Protein AF-A0A7K3XQ98-F1 (afdb_monomer_lite)

Secondary structure (DSSP, 8-state):
---EEEEEEESS--HHHHHHHHHTTGGGSSEEEEEESS---HHHHHHHHHH-TTEEEEE-SS---HHHHHHHHHHHHHHTT-SEEEEE-

Foldseek 3Di:
DAAEEEEEEDEPDPLVVVVVVCVVPVVVHQAYEYEDQADDDPVSVVVVCVVDVRYDYHYDNHRPDPVVVVVVVVVVCVVVPGPYYHYDD

Radius of gyration: 12.25 Å; chains: 1; bounding box: 29×24×31 Å

pLDDT: mean 96.33, std 2.71, range [78.44, 98.62]

Sequence (89 aa):
MSKIAGVVVAYYPDFQKLLFNIGTFVDEIEQLFIVFNSPVSNENANDLSSRHSNIQIVIYDVNIGIAAALNQTAQKAFDLGYDWLLTMD

Structure (mmCIF, N/CA/C/O backbone):
data_AF-A0A7K3XQ98-F1
#
_entry.id   AF-A0A7K3XQ98-F1
#
loop_
_atom_site.group_PDB
_atom_site.id
_atom_site.type_symbol
_atom_site.label_atom_id
_atom_site.label_alt_id
_atom_site.label_comp_id
_atom_site.label_asym_id
_atom_site.label_entity_id
_atom_site.label_seq_id
_atom_site.pdbx_PDB_ins_code
_atom_site.Cartn_x
_atom_site.Cartn_y
_atom_site.Cartn_z
_atom_site.occupancy
_atom_site.B_iso_or_equiv
_atom_site.auth_seq_id
_atom_site.auth_comp_id
_atom_site.auth_asym_id
_atom_site.auth_atom_id
_atom_site.pdbx_PDB_model_num
ATOM 1 N N . MET A 1 1 ? -14.963 2.997 18.513 1.00 78.44 1 MET A N 1
ATOM 2 C CA . MET A 1 1 ? -14.591 3.722 17.282 1.00 78.44 1 MET A CA 1
ATOM 3 C C . MET A 1 1 ? -14.410 2.683 16.199 1.00 78.44 1 MET A C 1
ATOM 5 O O . MET A 1 1 ? -13.892 1.622 16.529 1.00 78.44 1 MET A O 1
ATOM 9 N N . SER A 1 2 ? -14.906 2.946 14.992 1.00 90.56 2 SER A N 1
ATOM 10 C CA . SER A 1 2 ? -14.732 2.039 13.853 1.00 90.56 2 SER A CA 1
ATOM 11 C C . SER A 1 2 ? -13.281 2.088 13.376 1.00 90.56 2 SER A C 1
ATOM 13 O O . SER A 1 2 ? -12.752 3.188 13.253 1.00 90.56 2 SER A O 1
ATOM 15 N N . LYS A 1 3 ? -12.666 0.936 13.109 1.00 96.94 3 LYS A N 1
ATOM 16 C CA . LYS A 1 3 ? -1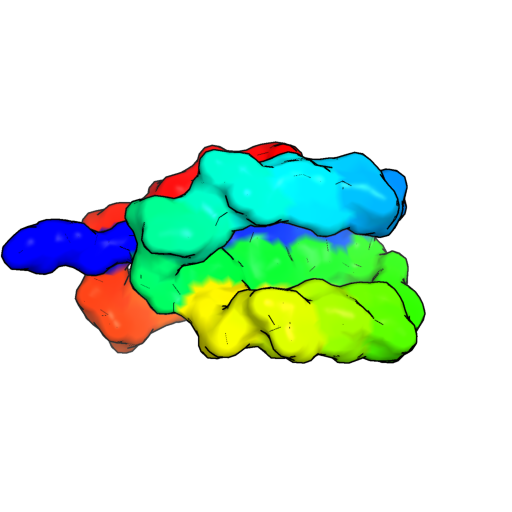1.311 0.810 12.560 1.00 96.94 3 LYS A CA 1
ATOM 17 C C . LYS A 1 3 ? -11.359 0.796 11.037 1.00 96.94 3 LYS A C 1
ATOM 19 O O . LYS A 1 3 ? -12.101 0.002 10.451 1.00 96.94 3 LYS A O 1
ATOM 24 N N . ILE A 1 4 ? -10.548 1.625 10.400 1.00 98.25 4 ILE A N 1
ATOM 25 C CA . ILE A 1 4 ? -10.518 1.824 8.955 1.00 98.25 4 ILE A CA 1
ATOM 26 C C . ILE A 1 4 ? -9.176 1.330 8.408 1.00 98.25 4 ILE A C 1
ATOM 28 O O . ILE A 1 4 ? -8.107 1.820 8.763 1.00 98.25 4 ILE A O 1
ATOM 32 N N . ALA A 1 5 ? -9.238 0.367 7.493 1.00 98.50 5 ALA A N 1
ATOM 33 C CA . ALA A 1 5 ? -8.117 0.048 6.622 1.00 98.50 5 ALA A CA 1
ATOM 34 C C . ALA A 1 5 ? -8.264 0.791 5.288 1.00 98.50 5 ALA A C 1
ATOM 36 O O . ALA A 1 5 ? -9.375 1.006 4.812 1.00 98.50 5 ALA A O 1
ATOM 37 N N . GLY A 1 6 ? -7.152 1.140 4.653 1.00 98.44 6 GLY A N 1
ATOM 38 C CA . GLY A 1 6 ? -7.088 1.681 3.302 1.00 98.44 6 GLY A CA 1
ATOM 39 C C . GLY A 1 6 ? -6.433 0.702 2.335 1.00 98.44 6 GLY A C 1
ATOM 40 O O . GLY A 1 6 ? -5.577 -0.089 2.729 1.00 98.44 6 GLY A O 1
ATOM 41 N N . VAL A 1 7 ? -6.786 0.771 1.055 1.00 98.62 7 VAL A N 1
ATOM 42 C CA . VAL A 1 7 ? -6.087 0.067 -0.023 1.00 98.62 7 VAL A CA 1
ATOM 43 C C . VAL A 1 7 ? -5.855 0.986 -1.215 1.00 98.62 7 VAL A C 1
ATOM 45 O O . VAL A 1 7 ? -6.782 1.642 -1.686 1.00 98.62 7 VAL A O 1
ATOM 48 N N . VAL A 1 8 ? -4.621 0.977 -1.720 1.00 98.38 8 VAL A N 1
ATOM 49 C CA . VAL A 1 8 ? -4.235 1.562 -3.010 1.00 98.38 8 VAL A CA 1
ATOM 50 C C . VAL A 1 8 ? -3.691 0.445 -3.889 1.00 98.38 8 VAL A C 1
ATOM 52 O O . VAL A 1 8 ? -2.749 -0.252 -3.502 1.00 98.38 8 VAL A O 1
ATOM 55 N N . VAL A 1 9 ? -4.283 0.254 -5.069 1.00 98.19 9 VAL A N 1
ATOM 56 C CA . VAL A 1 9 ? -3.801 -0.717 -6.062 1.00 98.19 9 VAL A CA 1
ATOM 57 C C . VAL A 1 9 ? -3.036 0.033 -7.145 1.00 98.19 9 VAL A C 1
ATOM 59 O O . VAL A 1 9 ? -3.627 0.658 -8.019 1.00 98.19 9 VAL A O 1
ATOM 62 N N . ALA A 1 10 ? -1.710 -0.047 -7.100 1.00 97.50 10 ALA A N 1
ATOM 63 C CA . ALA A 1 10 ? -0.829 0.678 -7.998 1.00 97.50 10 ALA A CA 1
ATOM 64 C C . ALA A 1 10 ? -0.427 -0.179 -9.209 1.00 97.50 10 ALA A C 1
ATOM 66 O O . ALA A 1 10 ? 0.028 -1.312 -9.056 1.00 97.50 10 ALA A O 1
ATOM 67 N N . TYR A 1 11 ? -0.545 0.371 -10.419 1.00 97.44 11 TYR A N 1
ATOM 68 C CA . TYR A 1 11 ? -0.117 -0.270 -11.667 1.00 97.44 11 TYR A CA 1
ATOM 69 C C . TYR A 1 11 ? 0.800 0.674 -12.445 1.00 97.44 11 TYR A C 1
ATOM 71 O O . TYR A 1 11 ? 0.332 1.691 -12.947 1.00 97.44 11 TYR A O 1
ATOM 79 N N . TYR A 1 12 ? 2.099 0.361 -12.507 1.00 96.44 12 TYR A N 1
ATOM 80 C CA . TYR A 1 12 ? 3.148 1.254 -13.026 1.00 96.44 12 TYR A CA 1
ATOM 81 C C . TYR A 1 12 ? 2.972 2.720 -12.574 1.00 96.44 12 TYR A C 1
ATOM 83 O O . TYR A 1 12 ? 2.863 3.617 -13.415 1.00 96.44 12 TYR A O 1
ATOM 91 N N . PRO A 1 13 ? 2.891 2.980 -11.254 1.00 95.62 13 PRO A N 1
ATOM 92 C CA . PRO A 1 13 ? 2.605 4.317 -10.754 1.00 95.62 13 PRO A CA 1
ATOM 93 C C . PRO A 1 13 ? 3.776 5.272 -11.007 1.00 95.62 13 PRO A C 1
ATOM 95 O O . PRO A 1 13 ? 4.943 4.876 -10.999 1.00 95.62 13 PRO A O 1
ATOM 98 N N . ASP A 1 14 ? 3.466 6.564 -11.107 1.00 96.56 14 ASP A N 1
ATOM 99 C CA . ASP A 1 14 ? 4.448 7.594 -10.778 1.00 96.56 14 ASP A CA 1
ATOM 100 C C . ASP A 1 14 ? 4.702 7.535 -9.267 1.00 96.56 14 ASP A C 1
ATOM 102 O O . ASP A 1 14 ? 3.806 7.797 -8.461 1.00 96.56 14 ASP A O 1
ATOM 106 N N . PHE A 1 15 ? 5.923 7.165 -8.886 1.00 95.06 15 PHE A N 1
ATOM 107 C CA . PHE A 1 15 ? 6.267 6.934 -7.489 1.00 95.06 15 PHE A CA 1
ATOM 108 C C . PHE A 1 15 ? 6.199 8.208 -6.634 1.00 95.06 15 PHE A C 1
ATOM 110 O O . PHE A 1 15 ? 5.741 8.152 -5.495 1.00 95.06 15 PHE A O 1
ATOM 117 N N . GLN A 1 16 ? 6.589 9.365 -7.176 1.00 95.44 16 GLN A N 1
ATOM 118 C CA . GLN A 1 16 ? 6.534 10.628 -6.432 1.00 95.44 16 GLN A CA 1
ATOM 119 C C . GLN A 1 16 ? 5.090 11.081 -6.232 1.00 95.44 16 GLN A C 1
ATOM 121 O O . GLN A 1 16 ? 4.720 11.531 -5.147 1.00 95.44 16 GLN A O 1
ATOM 126 N N . LYS A 1 17 ? 4.249 10.904 -7.256 1.00 97.00 17 LYS A N 1
ATOM 127 C CA . LYS A 1 17 ? 2.817 11.189 -7.143 1.00 97.00 17 LYS A CA 1
ATOM 128 C C . LYS A 1 17 ? 2.126 10.249 -6.152 1.00 97.00 17 LYS A C 1
ATOM 130 O O . LYS A 1 17 ? 1.328 10.713 -5.345 1.00 97.00 17 LYS A O 1
ATOM 135 N N . LEU A 1 18 ? 2.457 8.957 -6.184 1.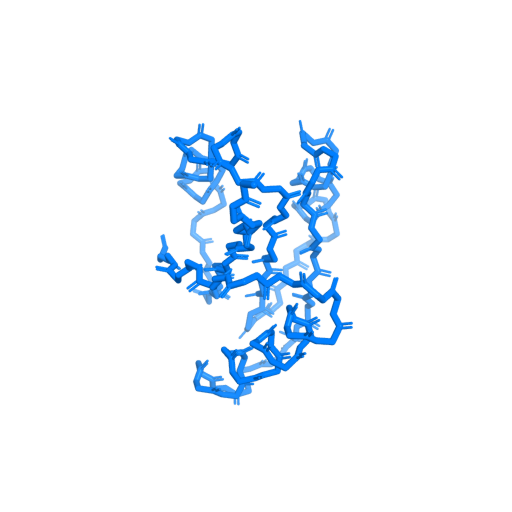00 96.69 18 LEU A N 1
ATOM 136 C CA . LEU A 1 18 ? 1.934 7.965 -5.244 1.00 96.69 18 LEU A CA 1
ATOM 137 C C . LEU A 1 18 ? 2.275 8.344 -3.797 1.00 96.69 18 LEU A C 1
ATOM 139 O O . LEU A 1 18 ? 1.387 8.378 -2.951 1.00 96.69 18 LEU A O 1
ATOM 143 N N . LEU A 1 19 ? 3.540 8.687 -3.530 1.00 95.75 19 LEU A N 1
ATOM 144 C CA . LEU A 1 19 ? 3.989 9.147 -2.214 1.00 95.75 19 LEU A CA 1
ATOM 145 C C . LEU A 1 19 ? 3.216 10.379 -1.737 1.00 95.75 19 LEU A C 1
ATOM 147 O O . LEU A 1 19 ? 2.738 10.402 -0.603 1.00 95.75 19 LEU A O 1
ATOM 151 N N . PHE A 1 20 ? 3.076 11.387 -2.602 1.00 96.31 20 PHE A N 1
ATOM 152 C CA . PHE A 1 20 ? 2.331 12.600 -2.280 1.00 96.31 20 PHE A CA 1
ATOM 153 C C . PHE A 1 20 ? 0.870 12.290 -1.938 1.00 96.31 20 PHE A C 1
ATOM 155 O O . PHE A 1 20 ? 0.390 12.724 -0.895 1.00 96.31 20 PHE A O 1
ATOM 162 N N . ASN A 1 21 ? 0.185 11.504 -2.775 1.00 97.06 21 ASN A N 1
ATOM 163 C CA . ASN A 1 21 ? -1.215 11.139 -2.568 1.00 97.06 21 ASN A CA 1
ATOM 164 C C . ASN A 1 21 ? -1.414 10.375 -1.254 1.00 97.06 21 ASN A C 1
ATOM 166 O O . ASN A 1 21 ? -2.299 10.727 -0.479 1.00 97.06 21 ASN A O 1
ATOM 170 N N . ILE A 1 22 ? -0.571 9.378 -0.967 1.00 97.44 22 ILE A N 1
ATOM 171 C CA . ILE A 1 22 ? -0.621 8.608 0.286 1.00 97.44 22 ILE A CA 1
ATOM 172 C C . ILE A 1 22 ? -0.496 9.527 1.503 1.00 97.44 22 ILE A C 1
ATOM 174 O O . ILE A 1 22 ? -1.292 9.426 2.436 1.00 97.44 22 ILE A O 1
ATOM 178 N N . GLY A 1 23 ? 0.442 10.476 1.462 1.00 96.38 23 GLY A N 1
ATOM 179 C CA . GLY A 1 23 ? 0.653 11.433 2.548 1.00 96.38 23 GLY A CA 1
ATOM 180 C C . GLY A 1 23 ? -0.555 12.325 2.861 1.00 96.38 23 GLY A C 1
ATOM 181 O O . GLY A 1 23 ? -0.590 12.927 3.927 1.00 96.38 23 GLY A O 1
ATOM 182 N N . THR A 1 24 ? -1.558 12.410 1.978 1.00 97.06 24 THR A N 1
ATOM 183 C CA . THR A 1 24 ? -2.774 13.208 2.230 1.00 97.06 24 THR A CA 1
ATOM 184 C C . THR A 1 24 ? -3.803 12.523 3.128 1.00 97.06 24 THR A C 1
ATOM 186 O O . THR A 1 24 ? -4.706 13.204 3.609 1.00 97.06 24 THR A O 1
ATOM 189 N N . PHE A 1 25 ? -3.703 11.204 3.343 1.00 97.25 25 PHE A N 1
ATOM 190 C CA . PHE A 1 25 ? -4.736 10.448 4.067 1.00 97.25 25 PHE A CA 1
ATOM 191 C C . PHE A 1 25 ? -4.213 9.323 4.967 1.00 97.25 25 PHE A C 1
ATOM 193 O O . PHE A 1 25 ? -4.973 8.804 5.779 1.00 97.25 25 PHE A O 1
ATOM 200 N N . VAL A 1 26 ? -2.951 8.906 4.832 1.00 97.56 26 VAL A N 1
ATOM 201 C CA . VAL A 1 26 ? -2.414 7.738 5.555 1.00 97.56 26 VAL A CA 1
ATOM 202 C C . VAL A 1 26 ? -2.468 7.877 7.078 1.00 97.56 26 VAL A C 1
ATOM 204 O O . VAL A 1 26 ? -2.609 6.869 7.765 1.00 97.56 26 VAL A O 1
ATOM 207 N N . ASP A 1 27 ? -2.418 9.103 7.602 1.00 96.25 27 ASP A N 1
ATOM 208 C CA . ASP A 1 27 ? -2.496 9.374 9.043 1.00 96.25 27 ASP A CA 1
ATOM 209 C C . ASP A 1 27 ? -3.945 9.354 9.583 1.00 96.25 27 ASP A C 1
ATOM 211 O O . ASP A 1 27 ? -4.151 9.328 10.795 1.00 96.25 27 ASP A O 1
ATOM 215 N N . GLU A 1 28 ? -4.952 9.312 8.702 1.00 96.38 28 GLU A N 1
ATOM 216 C CA . GLU A 1 28 ? -6.385 9.274 9.045 1.00 96.38 28 GLU A CA 1
ATOM 217 C C . GLU A 1 28 ? -6.947 7.836 9.114 1.00 96.38 28 GLU A C 1
ATOM 219 O O . GLU A 1 28 ? -8.143 7.640 9.337 1.00 96.38 28 GLU A O 1
ATOM 224 N N . ILE A 1 29 ? -6.101 6.819 8.897 1.00 97.19 29 ILE A N 1
ATOM 225 C CA . ILE A 1 29 ? -6.471 5.394 8.882 1.00 97.19 29 ILE A CA 1
ATOM 226 C C . ILE A 1 29 ? -5.481 4.545 9.689 1.00 97.19 29 ILE A C 1
ATOM 228 O O . ILE A 1 29 ? -4.290 4.840 9.777 1.00 97.19 29 ILE A O 1
ATOM 232 N N . GLU A 1 30 ? -5.943 3.436 10.262 1.00 97.88 30 GLU A N 1
ATOM 233 C CA . GLU A 1 30 ? -5.107 2.583 11.113 1.00 97.88 30 GLU A CA 1
ATOM 234 C C . GLU A 1 30 ? -4.133 1.693 10.332 1.00 97.88 30 GLU A C 1
ATOM 236 O O . GLU A 1 30 ? -3.110 1.285 10.880 1.00 97.88 30 GLU A O 1
ATOM 241 N N . GLN A 1 31 ? -4.434 1.380 9.068 1.00 97.81 31 GLN A N 1
ATOM 242 C CA . GLN A 1 31 ? -3.582 0.563 8.201 1.00 97.81 31 GLN A CA 1
ATOM 243 C C . GLN A 1 31 ? -3.822 0.900 6.736 1.00 97.81 31 GLN A C 1
ATOM 245 O O . GLN A 1 31 ? -4.950 0.832 6.264 1.00 97.81 31 GLN A O 1
ATOM 250 N N . LEU A 1 32 ? -2.756 1.144 5.983 1.00 98.44 32 LEU A N 1
ATOM 251 C CA . LEU A 1 32 ? -2.784 1.224 4.529 1.00 98.44 32 LEU A CA 1
ATOM 252 C C . LEU A 1 32 ? -2.145 -0.025 3.918 1.00 98.44 32 LEU A C 1
ATOM 254 O O . LEU A 1 32 ? -1.015 -0.381 4.247 1.00 98.44 32 LEU A O 1
ATOM 258 N N . PHE A 1 33 ? -2.849 -0.673 2.997 1.00 98.31 33 PHE A N 1
ATOM 259 C CA . PHE A 1 33 ? -2.306 -1.692 2.108 1.00 98.31 33 PHE A CA 1
ATOM 260 C C . PHE A 1 33 ? -1.955 -1.062 0.760 1.00 98.31 33 PHE A C 1
ATOM 262 O O . PHE A 1 33 ? -2.824 -0.525 0.075 1.00 98.31 33 PHE A O 1
ATOM 269 N N . ILE A 1 34 ? -0.698 -1.170 0.341 1.00 98.00 34 ILE A N 1
ATOM 270 C CA . ILE A 1 34 ? -0.266 -0.761 -0.998 1.00 98.00 34 ILE A CA 1
ATOM 271 C C . ILE A 1 34 ? -0.012 -2.024 -1.802 1.00 98.00 34 ILE A C 1
ATOM 273 O O . ILE A 1 34 ? 0.915 -2.780 -1.509 1.00 98.00 34 ILE A O 1
ATOM 277 N N . VAL A 1 35 ? -0.854 -2.260 -2.803 1.00 98.12 35 VAL A N 1
ATOM 278 C CA . VAL A 1 35 ? -0.768 -3.428 -3.674 1.00 98.12 35 VAL A CA 1
ATOM 279 C C . VAL A 1 35 ? -0.162 -3.005 -5.003 1.00 98.12 35 VAL A C 1
ATOM 281 O O . VAL A 1 35 ? -0.841 -2.419 -5.842 1.00 98.12 35 VAL A O 1
ATOM 284 N N . PHE A 1 36 ? 1.110 -3.320 -5.217 1.00 97.75 36 PHE A N 1
ATOM 285 C CA . PHE A 1 36 ? 1.730 -3.182 -6.528 1.00 97.75 36 PHE A CA 1
ATOM 286 C C . PHE A 1 36 ? 1.257 -4.327 -7.423 1.00 97.75 36 PHE A C 1
ATOM 288 O O . PHE A 1 36 ? 1.611 -5.478 -7.205 1.00 97.75 36 PHE A O 1
ATOM 295 N N . ASN A 1 37 ? 0.445 -4.011 -8.428 1.00 97.50 37 ASN A N 1
ATOM 296 C CA . ASN A 1 37 ? -0.066 -4.937 -9.442 1.00 97.50 37 ASN A CA 1
ATOM 297 C C . ASN A 1 37 ? 0.832 -4.961 -10.703 1.00 97.50 37 ASN A C 1
ATOM 299 O O . ASN A 1 37 ? 0.376 -5.165 -11.829 1.00 97.50 37 ASN A O 1
ATOM 303 N N . SER A 1 38 ? 2.108 -4.641 -10.509 1.00 96.56 38 SER A N 1
ATOM 304 C CA . SER A 1 38 ? 3.185 -4.556 -11.493 1.00 96.56 38 SER A CA 1
ATOM 305 C C . SER A 1 38 ? 4.526 -4.619 -10.750 1.00 96.56 38 SER A C 1
ATOM 307 O O . SER A 1 38 ? 4.554 -4.292 -9.560 1.00 96.56 38 SER A O 1
ATOM 309 N N . PRO A 1 39 ? 5.650 -4.916 -11.428 1.00 95.62 39 PRO A N 1
ATOM 310 C CA . PRO A 1 39 ? 6.969 -4.834 -10.808 1.00 95.62 39 PRO A CA 1
ATOM 311 C C . PRO A 1 39 ? 7.234 -3.461 -10.174 1.00 95.62 39 PRO A C 1
ATOM 313 O O . PRO A 1 39 ? 6.877 -2.422 -10.736 1.00 95.62 39 PRO A O 1
ATOM 316 N N . VAL A 1 40 ? 7.903 -3.462 -9.024 1.00 95.62 40 VAL A N 1
ATOM 317 C CA . VAL A 1 40 ? 8.379 -2.267 -8.315 1.00 95.62 40 VAL A CA 1
ATOM 318 C C . VAL A 1 40 ? 9.799 -2.521 -7.812 1.00 95.62 40 VAL A C 1
ATOM 320 O O . VAL A 1 40 ? 10.164 -3.657 -7.517 1.00 95.62 40 VAL A O 1
ATOM 323 N N . SER A 1 41 ? 10.633 -1.482 -7.732 1.00 95.25 41 SER A N 1
ATOM 324 C CA . SER A 1 41 ? 11.966 -1.635 -7.1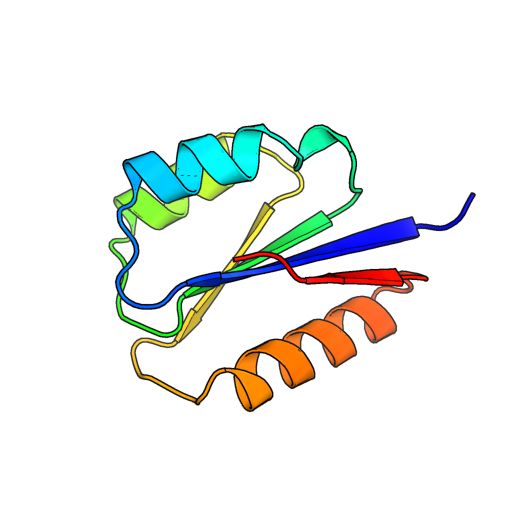48 1.00 95.25 41 SER A CA 1
ATOM 325 C C . SER A 1 41 ? 11.876 -1.851 -5.633 1.00 95.25 41 SER A C 1
ATOM 327 O O . SER A 1 41 ? 11.028 -1.269 -4.953 1.00 95.25 41 SER A O 1
ATOM 329 N N . ASN A 1 42 ? 12.806 -2.638 -5.086 1.00 93.25 42 ASN A N 1
ATOM 330 C CA . ASN A 1 42 ? 12.930 -2.807 -3.635 1.00 93.25 42 ASN A CA 1
ATOM 331 C C . ASN A 1 42 ? 13.179 -1.470 -2.923 1.00 93.25 42 ASN A C 1
ATOM 333 O O . ASN A 1 42 ? 12.706 -1.277 -1.813 1.00 93.25 42 ASN A O 1
ATOM 337 N N . GLU A 1 43 ? 13.898 -0.543 -3.559 1.00 94.94 43 GLU A N 1
ATOM 338 C CA . GLU A 1 43 ? 14.127 0.807 -3.033 1.00 94.94 43 GLU A CA 1
ATOM 339 C C . GLU A 1 43 ? 12.809 1.566 -2.833 1.00 94.94 43 GLU A C 1
ATOM 341 O O . GLU A 1 43 ? 12.546 2.047 -1.734 1.00 94.94 43 GLU A O 1
ATOM 346 N N . ASN A 1 44 ? 11.946 1.590 -3.852 1.00 94.62 44 ASN A N 1
ATOM 347 C CA . ASN A 1 44 ? 10.652 2.267 -3.791 1.00 94.62 44 ASN A CA 1
ATOM 348 C C . ASN A 1 44 ? 9.720 1.623 -2.757 1.00 94.62 44 ASN A C 1
ATOM 350 O O . ASN A 1 44 ? 9.045 2.317 -1.996 1.00 94.62 44 ASN A O 1
ATOM 354 N N . ALA A 1 45 ? 9.686 0.289 -2.701 1.00 93.19 45 ALA A N 1
ATOM 355 C CA . ALA A 1 45 ? 8.909 -0.413 -1.686 1.00 93.19 45 ALA A CA 1
ATOM 356 C C . ALA A 1 45 ? 9.428 -0.092 -0.269 1.00 93.19 45 ALA A C 1
ATOM 358 O O . ALA A 1 45 ? 8.657 0.268 0.619 1.00 93.19 45 ALA A O 1
ATOM 359 N N . ASN A 1 46 ? 10.743 -0.142 -0.060 1.00 93.38 46 ASN A N 1
ATOM 360 C CA . ASN A 1 46 ? 11.336 0.151 1.241 1.00 93.38 46 ASN A CA 1
ATOM 361 C C . ASN A 1 46 ? 11.074 1.600 1.677 1.00 93.38 46 ASN A C 1
ATOM 363 O O . ASN A 1 46 ? 10.694 1.808 2.829 1.00 93.38 46 ASN A O 1
ATOM 367 N N . ASP A 1 47 ? 11.197 2.578 0.772 1.00 94.38 47 ASP A N 1
ATOM 368 C CA . ASP A 1 47 ? 10.920 3.990 1.067 1.00 94.38 47 ASP A CA 1
ATOM 369 C C . ASP A 1 47 ? 9.492 4.176 1.603 1.00 94.38 47 ASP A C 1
ATOM 371 O O . ASP A 1 47 ? 9.318 4.702 2.702 1.00 94.38 47 ASP A O 1
ATOM 375 N N . LEU A 1 48 ? 8.479 3.630 0.917 1.00 93.19 48 LEU A N 1
ATOM 376 C CA . LEU A 1 48 ? 7.085 3.659 1.383 1.00 93.19 48 LEU A CA 1
ATOM 377 C C . LEU A 1 48 ? 6.915 3.069 2.787 1.00 93.19 48 LEU A C 1
ATOM 379 O O . LEU A 1 48 ? 6.329 3.711 3.657 1.00 93.19 48 LEU A O 1
ATOM 383 N N . SER A 1 49 ? 7.449 1.868 3.021 1.00 91.25 49 SER A N 1
ATOM 384 C CA . SER A 1 49 ? 7.323 1.193 4.321 1.00 91.25 49 SER A CA 1
ATOM 385 C C . SER A 1 49 ? 8.067 1.910 5.456 1.00 91.25 49 SER A C 1
ATOM 387 O O . SER A 1 49 ? 7.689 1.790 6.616 1.00 91.25 49 SER A O 1
ATOM 389 N N . SER A 1 50 ? 9.121 2.665 5.133 1.00 93.62 50 SER A N 1
ATOM 390 C CA . SER A 1 50 ? 9.927 3.387 6.122 1.00 93.62 50 SER A CA 1
ATOM 391 C C . SER A 1 50 ? 9.323 4.727 6.548 1.00 93.62 50 SER A C 1
ATOM 393 O O . SER A 1 50 ? 9.625 5.209 7.639 1.00 93.62 50 SER A O 1
ATOM 395 N N . ARG A 1 51 ? 8.466 5.325 5.708 1.00 93.00 51 ARG A N 1
ATOM 396 C CA . ARG A 1 51 ? 7.840 6.631 5.967 1.00 93.00 51 ARG A CA 1
ATOM 397 C C . ARG A 1 51 ? 6.690 6.550 6.961 1.00 93.00 51 ARG A C 1
ATOM 399 O O . ARG A 1 51 ? 6.539 7.462 7.768 1.00 93.00 51 ARG A O 1
ATOM 406 N N . HIS A 1 52 ? 5.913 5.469 6.916 1.00 93.75 52 HIS A N 1
ATOM 407 C CA . HIS A 1 52 ? 4.774 5.271 7.809 1.00 93.75 52 HIS A CA 1
ATOM 408 C C . HIS A 1 52 ? 4.728 3.834 8.330 1.00 93.75 52 HIS A C 1
ATOM 410 O O . HIS A 1 52 ? 4.770 2.872 7.564 1.00 93.75 52 HIS A O 1
ATOM 416 N N . SER A 1 53 ? 4.595 3.687 9.649 1.00 94.94 53 SER A N 1
ATOM 417 C CA . SER A 1 53 ? 4.554 2.382 10.321 1.00 94.94 53 SER A CA 1
ATOM 418 C C . SER A 1 53 ? 3.265 1.601 10.066 1.00 94.94 53 SER A C 1
ATOM 420 O O . SER A 1 53 ? 3.240 0.387 10.261 1.00 94.94 53 SER A O 1
ATOM 422 N N . ASN A 1 54 ? 2.204 2.278 9.625 1.00 97.06 54 ASN A N 1
ATOM 423 C CA . ASN A 1 54 ? 0.913 1.687 9.290 1.00 97.06 54 ASN A CA 1
ATOM 424 C C . ASN A 1 54 ? 0.791 1.310 7.801 1.00 97.06 54 ASN A C 1
ATOM 426 O O . ASN A 1 54 ? -0.311 1.025 7.341 1.00 97.06 54 ASN A O 1
ATOM 430 N N . ILE A 1 55 ? 1.887 1.283 7.031 1.00 97.62 55 ILE A N 1
ATOM 431 C CA . ILE A 1 55 ? 1.884 0.818 5.636 1.00 97.62 55 ILE A CA 1
ATOM 432 C C . ILE A 1 55 ? 2.300 -0.653 5.559 1.00 97.62 55 ILE A C 1
ATOM 434 O O . ILE A 1 55 ? 3.348 -1.057 6.057 1.00 97.62 55 ILE A O 1
ATOM 438 N N . GLN A 1 56 ? 1.504 -1.453 4.850 1.00 96.81 56 GLN A N 1
ATOM 439 C CA . GLN A 1 56 ? 1.850 -2.809 4.449 1.00 96.81 56 GLN A CA 1
ATOM 440 C C . GLN A 1 56 ? 1.883 -2.919 2.927 1.00 96.81 56 GLN A C 1
ATOM 442 O O . GLN A 1 56 ? 0.904 -2.632 2.241 1.00 96.81 56 GLN A O 1
ATOM 447 N N . ILE A 1 57 ? 3.004 -3.407 2.402 1.00 97.00 57 ILE A N 1
ATOM 448 C CA . ILE A 1 57 ? 3.215 -3.565 0.964 1.00 97.00 57 ILE A CA 1
ATOM 449 C C . ILE A 1 57 ? 2.921 -5.004 0.539 1.00 97.00 57 ILE A C 1
ATOM 451 O O . ILE A 1 57 ? 3.319 -5.960 1.207 1.00 97.00 57 ILE A O 1
ATOM 455 N N . VAL A 1 58 ? 2.228 -5.146 -0.588 1.00 96.31 58 VAL A N 1
ATOM 456 C CA . VAL A 1 58 ? 1.983 -6.407 -1.293 1.00 96.31 58 VAL A CA 1
ATOM 457 C C . VAL A 1 58 ? 2.428 -6.217 -2.738 1.00 96.31 58 VAL A C 1
ATOM 459 O O . VAL A 1 58 ? 2.041 -5.241 -3.373 1.00 96.31 58 VAL A O 1
ATOM 462 N N . ILE A 1 59 ? 3.248 -7.127 -3.259 1.00 96.75 59 ILE A N 1
ATOM 463 C CA . ILE A 1 59 ? 3.797 -7.022 -4.614 1.00 96.75 59 ILE A CA 1
ATOM 464 C C . ILE A 1 59 ? 3.343 -8.226 -5.428 1.00 96.75 59 ILE A C 1
ATOM 466 O O . ILE A 1 59 ? 3.601 -9.371 -5.062 1.00 96.75 59 ILE A O 1
ATOM 470 N N . TYR A 1 60 ? 2.695 -7.939 -6.549 1.00 94.50 60 TYR A N 1
ATOM 471 C CA . TYR A 1 60 ? 2.499 -8.855 -7.654 1.00 94.50 60 TYR A CA 1
ATOM 472 C C . TYR A 1 60 ? 3.362 -8.354 -8.815 1.00 94.50 60 TYR A C 1
ATOM 474 O O . TYR A 1 60 ? 3.089 -7.308 -9.400 1.00 94.50 60 TYR A O 1
ATOM 482 N N . ASP A 1 61 ? 4.392 -9.116 -9.189 1.00 90.88 61 ASP A N 1
ATOM 483 C CA . ASP A 1 61 ? 5.267 -8.800 -10.335 1.00 90.88 61 ASP A CA 1
ATOM 484 C C . ASP A 1 61 ? 4.546 -8.897 -11.698 1.00 90.88 61 ASP A C 1
ATOM 486 O O . ASP A 1 61 ? 5.138 -8.699 -12.759 1.00 90.88 61 ASP A O 1
ATOM 490 N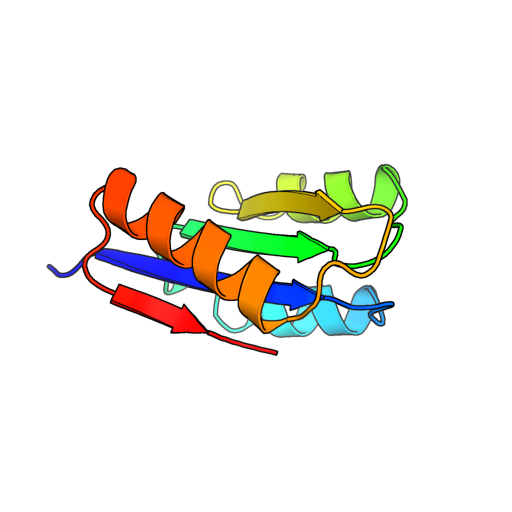 N . VAL A 1 62 ? 3.252 -9.214 -11.685 1.00 92.81 62 VAL A N 1
ATOM 491 C CA . VAL A 1 62 ? 2.376 -9.350 -12.846 1.00 92.81 62 VAL A CA 1
ATOM 492 C C . VAL A 1 62 ? 1.023 -8.711 -12.550 1.00 92.81 62 VAL A C 1
ATOM 494 O O . VAL A 1 62 ? 0.612 -8.602 -11.397 1.00 92.81 62 VAL A O 1
ATOM 497 N N . ASN A 1 63 ? 0.297 -8.346 -13.606 1.00 97.06 63 ASN A N 1
ATOM 498 C CA . ASN A 1 63 ? -1.071 -7.864 -13.474 1.00 97.06 63 ASN A CA 1
ATOM 499 C C . ASN A 1 63 ? -2.016 -9.033 -13.153 1.00 97.06 63 ASN A C 1
ATOM 501 O O . ASN A 1 63 ? -2.318 -9.843 -14.029 1.00 97.06 63 ASN A O 1
ATOM 505 N N . ILE A 1 64 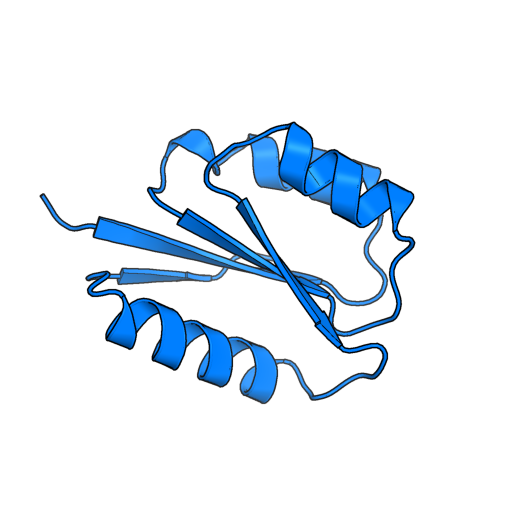? -2.508 -9.097 -11.918 1.00 97.50 64 ILE A N 1
ATOM 506 C CA . ILE A 1 64 ? -3.505 -10.081 -11.464 1.00 97.50 64 ILE A CA 1
ATOM 507 C C . ILE A 1 64 ? -4.955 -9.599 -11.640 1.00 97.50 64 ILE A C 1
ATOM 509 O O . ILE A 1 64 ? -5.900 -10.333 -11.356 1.00 97.50 64 ILE A O 1
ATOM 513 N N . GLY A 1 65 ? -5.141 -8.367 -12.118 1.00 97.44 65 GLY A N 1
ATOM 514 C CA . GLY A 1 65 ? -6.423 -7.677 -12.215 1.00 97.44 65 GLY A CA 1
ATOM 515 C C . GLY A 1 65 ? -6.794 -6.917 -10.937 1.00 97.44 65 GLY A C 1
ATOM 516 O O . GLY A 1 65 ? -6.644 -7.413 -9.821 1.00 97.44 65 GLY A O 1
ATOM 517 N N . ILE A 1 66 ? -7.345 -5.710 -11.100 1.00 96.19 66 ILE A N 1
ATOM 518 C CA . ILE A 1 66 ? -7.696 -4.820 -9.978 1.00 96.19 66 ILE A CA 1
ATOM 519 C C . ILE A 1 66 ? -8.712 -5.447 -9.014 1.00 96.19 66 ILE A C 1
ATOM 521 O O . ILE A 1 66 ? -8.553 -5.348 -7.802 1.00 96.19 66 ILE A O 1
ATOM 525 N N . ALA A 1 67 ? -9.717 -6.159 -9.534 1.00 97.56 67 ALA A N 1
ATOM 526 C CA . ALA A 1 67 ? -10.718 -6.828 -8.707 1.00 97.56 67 ALA A CA 1
ATOM 527 C C . ALA A 1 67 ? -10.096 -7.929 -7.835 1.00 97.56 67 ALA A C 1
ATOM 529 O O . ALA A 1 67 ? -10.463 -8.075 -6.673 1.00 97.56 67 ALA A O 1
ATOM 530 N N . ALA A 1 68 ? -9.122 -8.677 -8.364 1.00 97.94 68 ALA A N 1
ATOM 531 C CA . ALA A 1 68 ? -8.432 -9.708 -7.598 1.00 97.94 68 ALA A CA 1
ATOM 532 C C . ALA A 1 68 ? -7.571 -9.103 -6.481 1.00 97.94 68 ALA A C 1
ATOM 534 O O . ALA A 1 68 ? -7.560 -9.642 -5.375 1.00 97.94 68 ALA A O 1
ATOM 535 N N . ALA A 1 69 ? -6.886 -7.986 -6.752 1.00 97.81 69 ALA A N 1
ATOM 536 C CA . ALA A 1 69 ? -6.118 -7.246 -5.752 1.00 97.81 69 ALA A CA 1
ATOM 537 C C . ALA A 1 69 ? -7.020 -6.698 -4.631 1.00 97.81 69 ALA A C 1
ATOM 539 O O . ALA A 1 69 ? -6.752 -6.929 -3.453 1.00 97.81 69 ALA A O 1
ATOM 540 N N . LEU A 1 70 ? -8.127 -6.039 -4.992 1.00 98.12 70 LEU A N 1
ATOM 541 C CA . LEU A 1 70 ? -9.088 -5.499 -4.028 1.00 98.12 70 LEU A CA 1
ATOM 542 C C . LEU A 1 70 ? -9.741 -6.599 -3.188 1.00 98.12 70 LEU A C 1
ATOM 544 O O . LEU A 1 70 ? -9.796 -6.465 -1.971 1.00 98.12 70 LEU A O 1
ATOM 548 N N . ASN A 1 71 ? -10.180 -7.701 -3.802 1.00 98.25 71 ASN A N 1
ATOM 549 C CA . ASN A 1 71 ? -10.823 -8.803 -3.080 1.00 98.25 71 ASN A CA 1
ATOM 550 C C . ASN A 1 71 ? -9.873 -9.468 -2.076 1.00 98.25 71 ASN A C 1
ATOM 552 O O . ASN A 1 71 ? -10.276 -9.763 -0.953 1.00 98.25 71 ASN A O 1
ATOM 556 N N . GLN A 1 72 ? -8.608 -9.682 -2.454 1.00 97.94 72 GLN A N 1
ATOM 557 C CA . GLN A 1 72 ? -7.606 -10.254 -1.549 1.00 97.94 72 GLN A CA 1
ATOM 558 C C . GLN A 1 72 ? -7.319 -9.323 -0.367 1.00 97.94 72 GLN A C 1
ATOM 560 O O . GLN A 1 72 ? -7.273 -9.778 0.777 1.00 97.94 72 GLN A O 1
ATOM 565 N N . THR A 1 73 ? -7.183 -8.018 -0.613 1.00 98.00 73 THR A N 1
ATOM 566 C CA . THR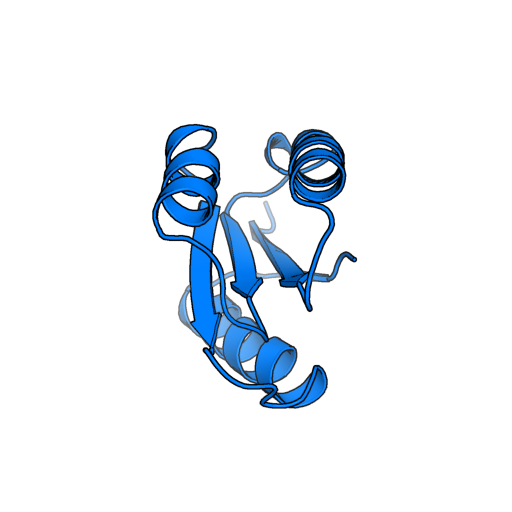 A 1 73 ? -6.977 -7.047 0.467 1.00 98.00 73 THR A CA 1
ATOM 567 C C . THR A 1 73 ? -8.216 -6.880 1.341 1.00 98.00 73 THR A C 1
ATOM 569 O O . THR A 1 73 ? -8.080 -6.778 2.556 1.00 98.00 73 THR A O 1
ATOM 572 N N . ALA A 1 74 ? -9.418 -6.911 0.764 1.00 98.31 74 ALA A N 1
ATOM 573 C CA . ALA A 1 74 ? -10.665 -6.851 1.518 1.00 98.31 74 ALA A CA 1
ATOM 574 C C . ALA A 1 74 ? -10.813 -8.043 2.462 1.00 98.31 74 ALA A C 1
ATOM 576 O O . ALA A 1 74 ? -11.100 -7.846 3.641 1.00 98.31 74 ALA A O 1
ATOM 577 N N . GLN A 1 75 ? -10.534 -9.259 1.980 1.00 98.44 75 GLN A N 1
ATOM 578 C CA . GLN A 1 75 ? -10.530 -10.447 2.831 1.00 98.44 75 GLN A CA 1
ATOM 579 C C . GLN A 1 75 ? -9.506 -10.310 3.963 1.00 98.44 75 GLN A C 1
ATOM 581 O O . GLN A 1 75 ? -9.824 -10.559 5.119 1.00 98.44 75 GLN A O 1
ATOM 586 N N . LYS A 1 76 ? -8.298 -9.828 3.658 1.00 98.06 76 LYS A N 1
ATOM 587 C CA . LYS A 1 76 ? -7.256 -9.614 4.666 1.00 98.06 76 LYS A CA 1
ATOM 588 C C . LYS A 1 76 ? -7.638 -8.566 5.716 1.00 98.06 76 LYS A C 1
ATOM 590 O O . LYS A 1 76 ? -7.390 -8.776 6.898 1.00 98.06 76 LYS A O 1
ATOM 595 N N . ALA A 1 77 ? -8.216 -7.439 5.304 1.00 98.00 77 ALA A N 1
ATOM 596 C CA . ALA A 1 77 ? -8.684 -6.406 6.224 1.00 98.00 77 ALA A CA 1
ATOM 597 C C . ALA A 1 77 ? -9.813 -6.937 7.122 1.00 98.00 77 ALA A C 1
ATOM 599 O O . ALA A 1 77 ? -9.804 -6.707 8.330 1.00 98.00 77 ALA A O 1
ATOM 600 N N . PHE A 1 78 ? -10.733 -7.714 6.548 1.00 98.06 78 PHE A N 1
ATOM 601 C CA . PHE A 1 78 ? -11.782 -8.397 7.297 1.00 98.06 78 PHE A CA 1
ATOM 602 C C . PHE A 1 78 ? -11.201 -9.369 8.338 1.00 98.06 78 PHE A C 1
ATOM 604 O O . PHE A 1 78 ? -11.562 -9.298 9.511 1.00 98.06 78 PHE A O 1
ATOM 611 N N . ASP A 1 79 ? -10.239 -10.209 7.946 1.00 98.19 79 ASP A N 1
ATOM 612 C CA . ASP A 1 79 ? -9.591 -11.182 8.837 1.00 98.19 79 ASP A CA 1
ATOM 613 C C . ASP A 1 79 ? -8.797 -10.511 9.977 1.00 98.19 79 ASP A C 1
ATOM 615 O O . ASP A 1 79 ? -8.678 -11.062 11.071 1.00 98.19 79 ASP A O 1
ATOM 619 N N . LEU A 1 80 ? -8.273 -9.302 9.743 1.00 97.38 80 LEU A N 1
ATOM 620 C CA . LEU A 1 80 ? -7.590 -8.480 10.751 1.00 97.38 80 LEU A CA 1
ATOM 621 C C . LEU A 1 80 ? -8.554 -7.685 11.654 1.00 97.38 80 LEU A C 1
ATOM 623 O O . LEU A 1 80 ? -8.106 -7.014 12.587 1.00 97.38 80 LEU A O 1
ATOM 627 N N . GLY A 1 81 ? -9.866 -7.775 11.416 1.00 97.81 81 GLY A N 1
ATOM 628 C CA . GLY A 1 81 ? -10.896 -7.153 12.246 1.00 97.81 81 GLY A CA 1
ATOM 629 C C . GLY A 1 81 ? -11.071 -5.650 12.020 1.00 97.81 81 GLY A C 1
ATOM 630 O O . GLY A 1 81 ? -11.381 -4.933 12.975 1.00 97.81 81 GLY A O 1
ATOM 631 N N . TYR A 1 82 ? -10.839 -5.165 10.796 1.00 98.25 82 TYR A N 1
ATOM 632 C CA . TYR A 1 82 ? -11.217 -3.808 10.391 1.00 98.25 82 TYR A CA 1
ATOM 633 C C . TYR A 1 82 ? -12.710 -3.735 10.055 1.00 98.25 82 TYR A C 1
ATOM 635 O O . TYR A 1 82 ? -13.269 -4.661 9.468 1.00 98.25 82 TYR A O 1
ATOM 643 N N . ASP A 1 83 ? -13.346 -2.618 10.405 1.00 98.06 83 ASP A N 1
ATOM 644 C CA . ASP A 1 83 ? -14.778 -2.398 10.179 1.00 98.06 83 ASP A CA 1
ATOM 645 C C . ASP A 1 83 ? -15.058 -1.874 8.764 1.00 98.06 83 ASP A C 1
ATOM 647 O O . ASP A 1 83 ? -16.105 -2.158 8.182 1.00 98.06 83 ASP A O 1
ATOM 651 N N . TRP A 1 84 ? -14.115 -1.105 8.208 1.00 98.19 84 TRP A N 1
ATOM 652 C CA . TRP A 1 84 ? -14.234 -0.474 6.895 1.00 98.19 84 TRP A CA 1
ATOM 653 C C . TRP A 1 84 ? -12.960 -0.631 6.072 1.00 98.19 84 TRP A C 1
ATOM 655 O O . TRP A 1 84 ? -11.851 -0.591 6.607 1.00 98.19 84 TRP A O 1
ATOM 665 N N . LEU A 1 85 ? -13.139 -0.745 4.754 1.00 98.25 85 LEU A N 1
ATOM 666 C CA . LEU A 1 85 ? -12.066 -0.673 3.769 1.00 98.25 85 LEU A CA 1
ATOM 667 C C . LEU A 1 85 ? -12.277 0.547 2.865 1.00 98.25 85 LEU A C 1
ATOM 669 O O . LEU A 1 85 ? -13.187 0.564 2.036 1.00 98.25 85 LEU A O 1
ATOM 673 N N . LEU A 1 86 ? -11.421 1.551 3.014 1.00 98.19 86 LEU A N 1
ATOM 674 C CA . LEU A 1 86 ? -11.318 2.696 2.121 1.00 98.19 86 LEU A CA 1
ATOM 675 C C . LEU A 1 86 ? -10.504 2.302 0.882 1.00 98.19 86 LEU A C 1
ATOM 677 O O . LEU A 1 86 ? -9.356 1.883 0.992 1.00 98.19 86 LEU A O 1
ATOM 681 N N . THR A 1 87 ? -11.074 2.455 -0.307 1.00 97.75 87 THR A N 1
ATOM 682 C CA . THR A 1 87 ? -10.367 2.220 -1.575 1.00 97.75 87 THR A CA 1
ATOM 683 C C . THR A 1 87 ? -9.964 3.554 -2.201 1.00 97.75 87 THR A C 1
ATOM 685 O O . THR A 1 87 ? -10.836 4.402 -2.381 1.00 97.75 87 THR A O 1
ATOM 688 N N . MET A 1 88 ? -8.689 3.724 -2.557 1.00 96.75 88 MET A N 1
ATOM 689 C CA . MET A 1 88 ? -8.135 4.943 -3.173 1.00 96.75 88 MET A CA 1
ATOM 690 C C . MET A 1 88 ? -7.272 4.600 -4.400 1.00 96.75 88 MET A C 1
ATOM 692 O O . MET A 1 88 ? -6.805 3.462 -4.527 1.00 96.75 88 MET A O 1
ATOM 696 N N . ASP A 1 89 ? -7.072 5.579 -5.288 1.00 91.44 89 ASP A N 1
ATOM 697 C CA . ASP A 1 89 ? -6.267 5.487 -6.516 1.00 91.44 89 ASP A CA 1
ATOM 698 C C . ASP A 1 89 ? -4.898 6.194 -6.443 1.00 91.44 89 ASP A C 1
ATOM 700 O O . ASP A 1 89 ? -4.758 7.261 -5.797 1.00 91.44 89 ASP A O 1
#